Protein AF-K0J0F1-F1 (afdb_monomer_lite)

Secondary structure (DSSP, 8-state):
-HHHHHHHHTT---EETTTTEETTSS-HHHHHHHHHHHHHHHHHHHHHHHHHHHHHHHHTT----SSPPTTEEEETTEEEE-HHHHHHHHHHHHHHHTT--HHHHHHHHHHTTPPPTTS--

Organism: Amphibacillus xylanus (strain ATCC 51415 / DSM 6626 / JCM 7361 / LMG 17667 / NBRC 15112 / Ep01) (NCBI:txid698758)

Sequence (121 aa):
MELVRKLMDLGVHIYFEKENINTNSMESELMLSILSSLAENESVSLSENNKWSIRQRFKRGTYKLSYPPYGYDYMDEQVVINEEQAQVVKRIFNSVLEGIGTERIARQLNEERIPTKRNGN

Structure (mmCIF, N/CA/C/O backbone):
data_AF-K0J0F1-F1
#
_entry.id   AF-K0J0F1-F1
#
loop_
_atom_site.group_PDB
_atom_site.id
_atom_site.type_symbol
_atom_site.label_atom_id
_atom_site.label_alt_i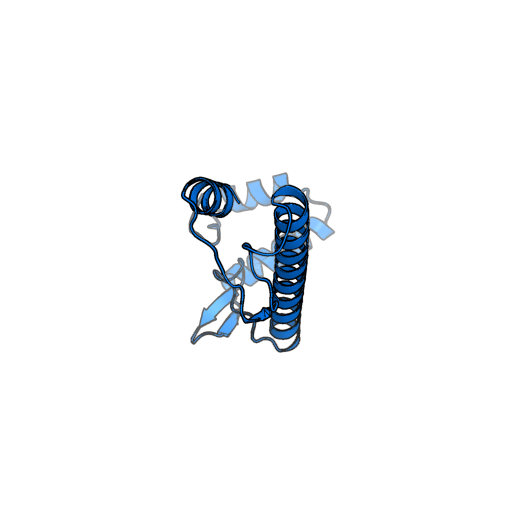d
_atom_site.label_comp_id
_atom_site.label_asym_id
_atom_site.label_entity_id
_atom_site.label_seq_id
_atom_site.pdbx_PDB_ins_code
_atom_site.Cartn_x
_atom_site.Cartn_y
_atom_site.Cartn_z
_atom_site.occupancy
_atom_site.B_iso_or_equiv
_atom_site.auth_seq_id
_atom_site.auth_comp_id
_atom_site.auth_asym_id
_atom_site.auth_atom_id
_atom_site.pdbx_PDB_model_num
ATOM 1 N N . MET A 1 1 ? -16.209 7.680 23.904 1.00 65.38 1 MET A N 1
ATOM 2 C CA . MET A 1 1 ? -16.361 8.048 25.332 1.00 65.38 1 MET A CA 1
ATOM 3 C C . MET A 1 1 ? -17.611 8.863 25.645 1.00 65.38 1 MET A C 1
ATOM 5 O O . MET A 1 1 ? -18.133 8.721 26.741 1.00 65.38 1 MET A O 1
ATOM 9 N N . GLU A 1 2 ? -18.136 9.668 24.716 1.00 74.69 2 GLU A N 1
ATOM 10 C CA . GLU A 1 2 ? -19.354 10.469 24.944 1.00 74.69 2 GLU A CA 1
ATOM 11 C C . GLU A 1 2 ? -20.599 9.624 25.285 1.00 74.69 2 GLU A C 1
ATOM 13 O O . GLU A 1 2 ? -21.392 10.001 26.140 1.00 74.69 2 GLU A O 1
ATOM 18 N N . LEU A 1 3 ? -20.736 8.440 24.676 1.00 80.94 3 LEU A N 1
ATOM 19 C CA . LEU A 1 3 ? -21.854 7.526 24.931 1.00 80.94 3 LEU A CA 1
ATOM 20 C C . LEU A 1 3 ? -21.866 6.978 26.368 1.00 80.94 3 LEU A C 1
ATOM 22 O O . LEU A 1 3 ? -22.924 6.907 26.980 1.00 80.94 3 LEU A O 1
ATOM 26 N N . VAL A 1 4 ? -20.698 6.627 26.919 1.00 79.06 4 VAL A N 1
ATOM 27 C CA . VAL A 1 4 ? -20.586 6.113 28.296 1.00 79.06 4 VAL A CA 1
ATOM 28 C C . VAL A 1 4 ? -20.965 7.201 29.302 1.00 79.06 4 VAL A C 1
ATOM 30 O O . VAL A 1 4 ? -21.735 6.923 30.214 1.00 79.06 4 VAL A O 1
ATOM 33 N N . ARG A 1 5 ? -20.512 8.449 29.087 1.00 75.75 5 ARG A N 1
ATOM 34 C CA . ARG A 1 5 ? -20.915 9.603 29.913 1.00 75.75 5 ARG A CA 1
ATOM 35 C C . ARG A 1 5 ? -22.433 9.802 29.886 1.00 75.75 5 ARG A C 1
ATOM 37 O O . ARG A 1 5 ? -23.059 9.813 30.935 1.00 75.75 5 ARG A O 1
ATOM 44 N N . LYS A 1 6 ? -23.031 9.833 28.690 1.00 83.75 6 LYS A N 1
ATOM 45 C CA . LYS A 1 6 ? -24.488 9.976 28.517 1.00 83.75 6 LYS A CA 1
ATOM 46 C C . LYS A 1 6 ? -25.288 8.889 29.235 1.00 83.75 6 LYS A C 1
ATOM 48 O O . LYS A 1 6 ? -26.334 9.181 29.796 1.00 83.75 6 LYS A O 1
ATOM 53 N N . LEU A 1 7 ? -24.819 7.642 29.207 1.00 84.94 7 LEU A N 1
ATOM 54 C CA . LEU A 1 7 ? -25.492 6.537 29.893 1.00 84.94 7 LEU A CA 1
ATOM 55 C C . LEU A 1 7 ? -25.391 6.673 31.418 1.00 84.94 7 LEU A C 1
ATOM 57 O O . LEU A 1 7 ? -26.394 6.496 32.104 1.00 84.94 7 LEU A O 1
ATOM 61 N N . MET A 1 8 ? -24.229 7.069 31.939 1.00 80.50 8 MET A N 1
ATOM 62 C CA . MET A 1 8 ? -24.066 7.336 33.370 1.00 80.50 8 MET A CA 1
ATOM 63 C C . MET A 1 8 ? -24.913 8.511 33.859 1.00 80.50 8 MET A C 1
ATOM 65 O O . MET A 1 8 ? -25.528 8.402 34.916 1.00 80.50 8 MET A O 1
ATOM 69 N N . ASP A 1 9 ? -24.992 9.598 33.086 1.00 83.38 9 ASP A N 1
ATOM 70 C CA . ASP A 1 9 ? -25.836 10.760 33.403 1.00 83.38 9 ASP A CA 1
ATOM 71 C C . ASP A 1 9 ? -27.329 10.381 33.472 1.00 83.38 9 ASP A C 1
ATOM 73 O O . ASP A 1 9 ? -28.111 11.023 34.170 1.00 83.38 9 ASP A O 1
ATOM 77 N N . LEU A 1 10 ? -27.726 9.306 32.779 1.00 88.44 10 LEU A N 1
ATOM 78 C CA . LEU A 1 10 ? -29.070 8.720 32.814 1.00 88.44 10 LEU A CA 1
ATOM 79 C C . LEU A 1 10 ? -29.251 7.659 33.918 1.00 88.44 10 LEU A C 1
ATOM 81 O O . LEU A 1 10 ? -30.298 7.015 33.972 1.00 88.44 10 LEU A O 1
ATOM 85 N N . GLY A 1 11 ? -28.254 7.443 34.782 1.00 84.62 11 GLY A N 1
ATOM 86 C CA . GLY A 1 11 ? -28.285 6.413 35.828 1.00 84.62 11 GLY A CA 1
ATOM 87 C C . GLY A 1 11 ? -28.155 4.979 35.299 1.00 84.62 11 GLY A C 1
ATOM 88 O O . GLY A 1 11 ? -28.498 4.027 35.998 1.00 84.62 11 GLY A O 1
ATOM 89 N N . VAL A 1 12 ? -27.687 4.804 34.059 1.00 86.44 12 VAL A N 1
ATOM 90 C CA . VAL A 1 12 ? -27.457 3.492 33.447 1.00 86.44 12 VAL A CA 1
ATOM 91 C C . VAL A 1 12 ? -26.005 3.079 33.672 1.00 86.44 12 VAL A C 1
ATOM 93 O O . VAL A 1 12 ? -25.070 3.739 33.217 1.00 86.44 12 VAL A O 1
ATOM 96 N N . HIS A 1 13 ? -25.816 1.947 34.348 1.00 84.38 13 HIS A N 1
ATOM 97 C CA . HIS A 1 13 ? -24.496 1.387 34.623 1.00 84.38 13 HIS A CA 1
ATOM 98 C C . HIS A 1 13 ? -24.122 0.310 33.602 1.00 84.38 13 HIS A C 1
ATOM 100 O O . HIS A 1 13 ? -24.965 -0.460 33.144 1.00 84.38 13 HIS A O 1
ATOM 106 N N . ILE A 1 14 ? -22.839 0.252 33.259 1.00 84.19 14 ILE A N 1
ATOM 107 C CA . ILE A 1 14 ? -22.259 -0.676 32.294 1.00 84.19 14 ILE A CA 1
ATOM 108 C C . ILE A 1 14 ? -21.281 -1.576 33.048 1.00 84.19 14 ILE A C 1
ATOM 110 O O . ILE A 1 14 ? -20.496 -1.113 33.877 1.00 84.19 14 ILE A O 1
ATOM 114 N N . TYR A 1 15 ? -21.323 -2.869 32.748 1.00 85.19 15 TYR A N 1
ATOM 115 C CA . TYR A 1 15 ? -20.352 -3.832 33.242 1.00 85.19 15 TYR A CA 1
ATOM 116 C C . TYR A 1 15 ? -19.522 -4.356 32.072 1.00 85.19 15 TYR A C 1
ATOM 118 O O . TYR A 1 15 ? -20.058 -4.940 31.130 1.00 85.19 15 TYR A O 1
ATOM 126 N N . PHE A 1 16 ? -18.215 -4.114 32.118 1.00 83.12 16 PHE A N 1
ATOM 127 C CA . PHE A 1 16 ? -17.258 -4.598 31.131 1.00 83.12 16 PHE A CA 1
ATOM 128 C C . PHE A 1 16 ? -16.705 -5.941 31.608 1.00 83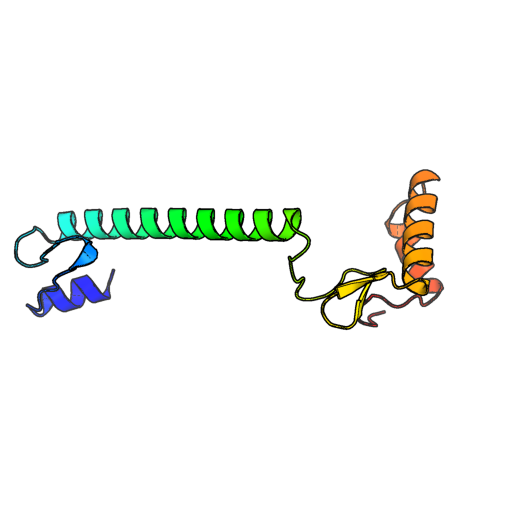.12 16 PHE A C 1
ATOM 130 O O . PHE A 1 16 ? -15.782 -5.975 32.416 1.00 83.12 16 PHE A O 1
ATOM 137 N N . GLU A 1 17 ? -17.267 -7.043 31.109 1.00 83.44 17 GLU A N 1
ATOM 138 C CA . GLU A 1 17 ? -16.934 -8.409 31.549 1.00 83.44 17 GLU A CA 1
ATOM 139 C C . GLU A 1 17 ? -15.449 -8.752 31.361 1.00 83.44 17 GLU A C 1
ATOM 141 O O . GLU A 1 17 ? -14.796 -9.209 32.295 1.00 83.44 17 GLU A O 1
ATOM 146 N N . LYS A 1 18 ? -14.896 -8.465 30.176 1.00 79.62 18 LYS A N 1
ATOM 147 C CA . LYS A 1 18 ? -13.493 -8.756 29.831 1.00 79.62 18 LYS A CA 1
ATOM 148 C C . LYS A 1 18 ? -12.498 -8.093 30.788 1.00 79.62 18 LYS A C 1
ATOM 150 O O . LYS A 1 18 ? -11.488 -8.691 31.137 1.00 79.62 18 LYS A O 1
ATOM 155 N N . GLU A 1 19 ? -12.810 -6.873 31.211 1.00 77.50 19 GLU A N 1
ATOM 156 C CA . GLU A 1 19 ? -11.946 -6.043 32.055 1.00 77.50 19 GLU A CA 1
ATOM 157 C C . GLU A 1 19 ? -12.338 -6.128 33.541 1.00 77.50 19 GLU A C 1
ATOM 159 O O . GLU A 1 19 ? -11.652 -5.580 34.399 1.00 77.50 19 GLU A O 1
ATOM 164 N N . ASN A 1 20 ? -13.444 -6.818 33.853 1.00 82.31 20 ASN A N 1
ATOM 165 C CA . ASN A 1 20 ? -14.067 -6.902 35.174 1.00 82.31 20 ASN A CA 1
ATOM 166 C C . ASN A 1 20 ? -14.322 -5.522 35.825 1.00 82.31 20 ASN A C 1
ATOM 168 O O . ASN A 1 20 ? -14.067 -5.318 37.013 1.00 82.31 20 ASN A O 1
ATOM 172 N N . ILE A 1 21 ? -14.825 -4.558 35.044 1.00 81.81 21 ILE A N 1
ATOM 173 C CA . ILE A 1 21 ? -15.082 -3.177 35.494 1.00 81.81 21 ILE A CA 1
ATOM 174 C C . ILE A 1 21 ? -16.586 -2.914 35.574 1.00 81.81 21 ILE A C 1
ATOM 176 O O . ILE A 1 21 ? -17.312 -3.139 34.609 1.00 81.81 21 ILE A O 1
ATOM 180 N N . ASN A 1 22 ? -17.046 -2.357 36.698 1.00 82.25 22 ASN A N 1
ATOM 181 C CA . ASN A 1 22 ? -18.418 -1.885 36.886 1.00 82.25 22 ASN A CA 1
ATOM 182 C C . ASN A 1 22 ? -18.448 -0.354 37.016 1.00 82.25 22 ASN A C 1
ATOM 184 O O . ASN A 1 22 ? -17.823 0.205 37.916 1.00 82.25 22 ASN A O 1
ATOM 188 N N . THR A 1 23 ? -19.207 0.334 36.158 1.00 78.25 23 THR A N 1
ATOM 189 C CA . THR A 1 23 ? -19.306 1.804 36.199 1.00 78.25 23 THR A CA 1
ATOM 190 C C . THR A 1 23 ? -20.127 2.349 37.373 1.00 78.25 23 THR A C 1
ATOM 192 O O . THR A 1 23 ? -20.209 3.561 37.534 1.00 78.25 23 THR A O 1
ATOM 195 N N . ASN A 1 24 ? -20.752 1.492 38.186 1.00 80.94 24 ASN A N 1
ATOM 196 C CA . ASN A 1 24 ? -21.477 1.886 39.399 1.00 80.94 24 ASN A CA 1
ATOM 197 C C . ASN A 1 24 ? -20.559 2.089 40.620 1.00 80.94 24 ASN A C 1
ATOM 199 O O . ASN A 1 24 ? -20.880 2.852 41.522 1.00 80.94 24 ASN A O 1
ATOM 203 N N . SER A 1 25 ? -19.421 1.391 40.678 1.00 73.81 25 SER A N 1
ATOM 204 C CA . SER A 1 25 ? -18.560 1.343 41.871 1.00 73.81 25 SER A CA 1
ATOM 205 C C . SER A 1 25 ? -17.354 2.287 41.821 1.00 73.81 25 SER A C 1
ATOM 207 O O . SER A 1 25 ? -16.519 2.246 42.720 1.00 73.81 25 SER A O 1
ATOM 209 N N . MET A 1 26 ? -17.216 3.095 40.767 1.00 68.94 26 MET A N 1
ATOM 210 C CA . MET A 1 26 ? -16.039 3.932 40.508 1.00 68.94 26 MET A CA 1
ATOM 211 C C . MET A 1 26 ? -16.440 5.370 40.179 1.00 68.94 26 MET A C 1
ATOM 213 O O . MET A 1 26 ? -17.448 5.598 39.514 1.00 68.94 26 MET A O 1
ATOM 217 N N . GLU A 1 27 ? -15.618 6.338 40.592 1.00 72.38 27 GLU A N 1
ATOM 218 C CA . GLU A 1 27 ? -15.787 7.738 40.193 1.00 72.38 27 GLU A CA 1
ATOM 219 C C . GLU A 1 27 ? -15.675 7.898 38.668 1.00 72.38 27 GLU A C 1
ATOM 221 O O . GLU A 1 27 ? -14.791 7.316 38.028 1.00 72.38 27 GLU A O 1
ATOM 226 N N . SER A 1 28 ? -16.558 8.715 38.084 1.00 69.44 28 SER A N 1
ATOM 227 C CA . SER A 1 28 ? -16.725 8.837 36.630 1.00 69.44 28 SER A CA 1
ATOM 228 C C . SER A 1 28 ? -15.434 9.202 35.889 1.00 69.44 28 SER A C 1
ATOM 230 O O . SER A 1 28 ? -15.134 8.601 34.861 1.00 69.44 28 SER A O 1
ATOM 232 N N . GLU A 1 29 ? -14.644 10.152 36.399 1.00 74.38 29 GLU A N 1
ATOM 233 C CA . GLU A 1 29 ? -13.401 10.595 35.740 1.00 74.38 29 GLU A CA 1
ATOM 234 C C . GLU A 1 29 ? -12.277 9.546 35.830 1.00 74.38 29 GLU A C 1
ATOM 236 O O . GLU A 1 29 ? -11.589 9.291 34.839 1.00 74.38 29 GLU A O 1
ATOM 241 N N . LEU A 1 30 ? -12.140 8.851 36.967 1.00 78.62 30 LEU A N 1
ATOM 242 C CA . LEU A 1 30 ? -11.198 7.732 37.100 1.00 78.62 30 LEU A CA 1
ATOM 243 C C . LEU A 1 30 ? -11.557 6.592 36.135 1.00 78.62 30 LEU A C 1
ATOM 245 O O . LEU A 1 30 ? -10.684 6.030 35.472 1.00 78.62 30 LEU A O 1
ATOM 249 N N . MET A 1 31 ? -12.849 6.282 36.013 1.00 77.50 31 MET A N 1
ATOM 250 C CA . MET A 1 31 ? -13.342 5.248 35.106 1.00 77.50 31 MET A CA 1
ATOM 251 C C . MET A 1 31 ? -13.077 5.598 33.638 1.00 77.50 31 MET A C 1
ATOM 253 O O . MET A 1 31 ? -12.595 4.759 32.877 1.00 77.50 31 MET A O 1
ATOM 257 N N . LEU A 1 32 ? -13.302 6.852 33.245 1.00 78.19 32 LEU A N 1
ATOM 258 C CA . LEU A 1 32 ? -13.012 7.323 31.891 1.00 78.19 32 LEU A CA 1
ATOM 259 C C . LEU A 1 32 ? -11.520 7.283 31.561 1.00 78.19 32 LEU A C 1
ATOM 261 O O . LEU A 1 32 ? -11.165 6.932 30.434 1.00 78.19 32 LEU A O 1
ATOM 265 N N . SER A 1 33 ? -10.656 7.609 32.523 1.00 83.56 33 SER A N 1
ATOM 266 C CA . SER A 1 33 ? -9.202 7.504 32.366 1.00 83.56 33 SER A CA 1
ATOM 267 C C . SER A 1 33 ? -8.764 6.053 32.126 1.00 83.56 33 SER A C 1
ATOM 269 O O . SER A 1 33 ? -8.026 5.771 31.177 1.00 83.56 33 SER A O 1
ATOM 271 N N . ILE A 1 34 ? -9.299 5.109 32.910 1.00 82.75 34 ILE A N 1
ATOM 272 C CA . ILE A 1 34 ? -9.020 3.673 32.756 1.00 82.75 34 ILE A CA 1
ATOM 273 C C . ILE A 1 34 ? -9.521 3.161 31.404 1.00 82.75 34 ILE A C 1
ATOM 275 O O . ILE A 1 34 ? -8.749 2.559 30.662 1.00 82.75 34 ILE A O 1
ATOM 279 N N . LEU A 1 35 ? -10.774 3.448 31.034 1.00 82.44 35 LEU A N 1
ATOM 280 C CA . LEU A 1 35 ? -11.314 3.035 29.735 1.00 82.44 35 LEU A CA 1
ATOM 281 C C . LEU A 1 35 ? -10.522 3.632 28.567 1.00 82.44 35 LEU A C 1
ATOM 283 O O . LEU A 1 35 ? -10.325 2.960 27.557 1.00 82.44 35 LEU A O 1
ATOM 287 N N . SER A 1 36 ? -10.067 4.882 28.690 1.00 86.38 36 SER A N 1
ATOM 288 C CA . SER A 1 36 ? -9.259 5.526 27.647 1.00 86.38 36 SER A CA 1
ATOM 289 C C . SER A 1 36 ? -7.909 4.833 27.508 1.00 86.38 36 SER A C 1
ATOM 291 O O . SER A 1 36 ? -7.507 4.508 26.394 1.00 86.38 36 SER A O 1
ATOM 293 N N . SER A 1 37 ? -7.270 4.513 28.634 1.00 87.94 37 SER A N 1
ATOM 294 C CA . SER A 1 37 ? -5.999 3.786 28.668 1.00 87.94 37 SER A CA 1
ATOM 295 C C . SER A 1 37 ? -6.130 2.371 28.093 1.00 87.94 37 SER A C 1
ATOM 297 O O . SER A 1 37 ? -5.254 1.920 27.359 1.00 87.94 37 SER A O 1
ATOM 299 N N . LEU A 1 38 ? -7.225 1.659 28.386 1.00 87.31 38 LEU A N 1
ATOM 300 C CA . LEU A 1 38 ? -7.488 0.326 27.833 1.00 87.31 38 LEU A CA 1
ATOM 301 C C . LEU A 1 38 ? -7.734 0.382 26.322 1.00 87.31 38 LEU A C 1
ATOM 303 O O . LEU A 1 38 ? -7.131 -0.387 25.576 1.00 87.31 38 LEU A O 1
ATOM 307 N N . ALA A 1 39 ? -8.558 1.326 25.859 1.00 87.19 39 ALA A N 1
ATOM 308 C CA . ALA A 1 39 ? -8.829 1.513 24.435 1.00 87.19 39 ALA A CA 1
ATOM 309 C C . ALA A 1 39 ? -7.564 1.904 23.649 1.00 87.19 39 ALA A C 1
ATOM 311 O O . ALA A 1 39 ? -7.352 1.425 22.534 1.00 87.19 39 ALA A O 1
ATOM 312 N N . GLU A 1 40 ? -6.705 2.747 24.226 1.00 90.31 40 GLU A N 1
ATOM 313 C CA . GLU A 1 40 ? -5.409 3.097 23.642 1.00 90.31 40 GLU A CA 1
ATOM 314 C C . GLU A 1 40 ? -4.497 1.868 23.541 1.00 90.31 40 GLU A C 1
ATOM 316 O O . GLU A 1 40 ? -3.983 1.576 22.459 1.00 90.31 40 GLU A O 1
ATOM 321 N N . ASN A 1 41 ? -4.361 1.096 24.624 1.00 91.56 41 ASN A N 1
ATOM 322 C CA . ASN A 1 41 ? -3.576 -0.140 24.625 1.00 91.56 41 ASN A CA 1
ATOM 323 C C . ASN A 1 41 ? -4.089 -1.163 23.599 1.00 91.56 41 ASN A C 1
ATOM 325 O O . ASN A 1 41 ? -3.290 -1.778 22.885 1.00 91.56 41 ASN A O 1
ATOM 329 N N . GLU A 1 42 ? -5.406 -1.342 23.480 1.00 90.56 42 GLU A N 1
ATOM 330 C CA . GLU A 1 42 ? -6.000 -2.255 22.497 1.00 90.56 42 GLU A CA 1
ATOM 331 C C . GLU A 1 42 ? -5.760 -1.769 21.060 1.00 90.56 42 GLU A C 1
ATOM 333 O O . GLU A 1 42 ? -5.401 -2.564 20.190 1.00 90.56 42 GLU A O 1
ATOM 338 N N . SER A 1 43 ? -5.860 -0.460 20.818 1.00 94.12 43 SER A N 1
ATOM 339 C CA . SER A 1 43 ? -5.549 0.154 19.522 1.00 94.12 43 SER A CA 1
ATOM 340 C C . SER A 1 43 ? -4.086 -0.065 19.116 1.00 94.12 43 SER A C 1
ATOM 342 O O . SER A 1 43 ? -3.802 -0.474 17.983 1.00 94.12 43 SER A O 1
ATOM 344 N N . VAL A 1 44 ? -3.147 0.134 20.049 1.00 95.06 44 VAL A N 1
ATOM 345 C CA . VAL A 1 44 ? -1.717 -0.138 19.832 1.00 95.06 44 VAL A CA 1
ATOM 346 C C . VAL A 1 44 ? -1.500 -1.619 19.532 1.00 95.06 44 VAL A C 1
ATOM 348 O O . VAL A 1 44 ? -0.916 -1.950 18.498 1.00 95.06 44 VAL A O 1
ATOM 351 N N . SER A 1 45 ? -2.050 -2.507 20.361 1.00 94.88 45 SER A N 1
ATOM 352 C CA . SER A 1 45 ? -1.927 -3.961 20.191 1.00 94.88 45 SER A CA 1
ATOM 353 C C . SER A 1 45 ? -2.473 -4.428 18.837 1.00 94.88 45 SER A C 1
ATOM 355 O O . SER A 1 45 ? -1.843 -5.222 18.135 1.00 94.88 45 SER A O 1
ATOM 357 N N . LEU A 1 46 ? -3.629 -3.907 18.411 1.00 95.62 46 LEU A N 1
ATOM 358 C CA . LEU A 1 46 ? -4.225 -4.213 17.111 1.00 95.62 46 LEU A CA 1
ATOM 359 C C . LEU A 1 46 ? -3.344 -3.722 15.955 1.00 95.62 46 LEU A C 1
ATOM 361 O O . LEU A 1 46 ? -3.144 -4.439 14.971 1.00 95.62 46 LEU A O 1
ATOM 365 N N . SER A 1 47 ? -2.792 -2.513 16.071 1.00 96.25 47 SER A N 1
ATOM 366 C CA . SER A 1 47 ? -1.866 -1.946 15.086 1.00 96.25 47 SER A CA 1
ATOM 367 C C . SER A 1 47 ? -0.60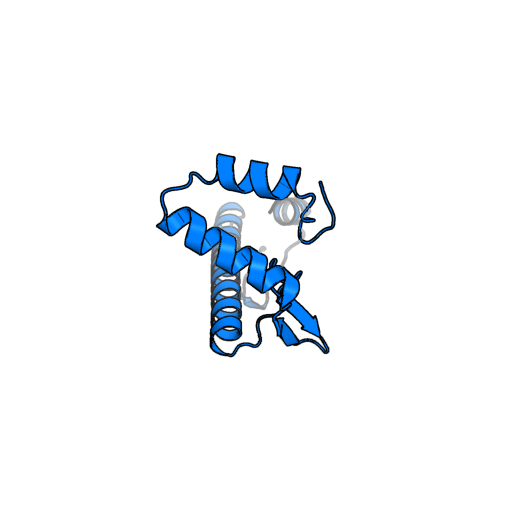9 -2.804 14.937 1.00 96.25 47 SER A C 1
ATOM 369 O O . SER A 1 47 ? -0.180 -3.105 13.817 1.00 96.25 47 SER A O 1
ATOM 371 N N . GLU A 1 48 ? -0.034 -3.255 16.051 1.00 96.88 48 GLU A N 1
ATOM 372 C CA . GLU A 1 48 ? 1.127 -4.143 16.064 1.00 96.88 48 GLU A CA 1
ATOM 373 C C . GLU A 1 48 ? 0.817 -5.506 15.448 1.00 96.88 48 GLU A C 1
ATOM 375 O O . GLU A 1 48 ? 1.552 -5.955 14.563 1.00 96.88 48 GLU A O 1
ATOM 380 N N . ASN A 1 49 ? -0.307 -6.116 15.825 1.00 96.44 49 ASN A N 1
ATOM 381 C CA . ASN A 1 49 ? -0.765 -7.386 15.266 1.00 96.44 49 ASN A CA 1
ATOM 382 C C . ASN A 1 49 ? -1.000 -7.295 13.752 1.00 96.44 49 ASN A C 1
ATOM 384 O O . ASN A 1 49 ? -0.580 -8.182 13.003 1.00 96.44 49 ASN A O 1
ATOM 388 N N . ASN A 1 50 ? -1.588 -6.197 13.271 1.00 95.38 50 ASN A N 1
ATOM 389 C CA . ASN A 1 50 ? -1.768 -5.949 11.841 1.00 95.38 50 ASN A CA 1
ATOM 390 C C . ASN A 1 50 ? -0.425 -5.828 11.111 1.00 95.38 50 ASN A C 1
ATOM 392 O O . ASN A 1 50 ? -0.205 -6.503 10.101 1.00 95.38 50 ASN A O 1
ATOM 396 N N . LYS A 1 51 ? 0.513 -5.028 11.634 1.00 95.31 51 LYS A N 1
ATOM 397 C CA . LYS A 1 51 ? 1.864 -4.895 11.058 1.00 95.31 51 LYS A CA 1
ATOM 398 C C . LYS A 1 51 ? 2.602 -6.232 11.047 1.00 95.31 51 LYS A C 1
ATOM 400 O O . LYS A 1 51 ? 3.251 -6.572 10.056 1.00 95.31 51 LYS A O 1
ATOM 405 N N . TRP A 1 52 ? 2.506 -6.998 12.129 1.00 96.38 52 TRP A N 1
ATOM 406 C CA . TRP A 1 52 ? 3.111 -8.321 12.238 1.00 96.38 52 TRP A CA 1
ATOM 407 C C . TRP A 1 52 ? 2.519 -9.298 11.216 1.00 96.38 52 TRP A C 1
ATOM 409 O O . TRP A 1 52 ? 3.275 -9.944 10.488 1.00 96.38 52 TRP A O 1
ATOM 419 N N . SER A 1 53 ? 1.190 -9.339 11.087 1.00 95.81 53 SER A N 1
ATOM 420 C CA . SER A 1 53 ? 0.473 -10.166 10.108 1.00 95.81 53 SER A CA 1
ATOM 421 C C . SER A 1 53 ? 0.895 -9.839 8.673 1.00 95.81 53 SER A C 1
ATOM 423 O O . SER A 1 53 ? 1.238 -10.740 7.904 1.00 95.81 53 SER A O 1
ATOM 425 N N . ILE A 1 54 ? 0.978 -8.549 8.326 1.00 92.69 54 ILE A N 1
ATOM 426 C CA . ILE A 1 54 ? 1.461 -8.094 7.015 1.00 92.69 54 ILE A CA 1
ATOM 427 C C . ILE A 1 54 ? 2.898 -8.572 6.772 1.00 92.69 54 ILE A C 1
ATOM 429 O O . ILE A 1 54 ? 3.164 -9.215 5.757 1.00 92.69 54 ILE A O 1
ATOM 433 N N . ARG A 1 55 ? 3.821 -8.337 7.717 1.00 94.19 55 ARG A N 1
ATOM 434 C CA . ARG A 1 55 ? 5.221 -8.791 7.602 1.00 94.19 55 ARG A CA 1
ATOM 435 C C . ARG A 1 55 ? 5.326 -10.308 7.424 1.00 94.19 55 ARG A C 1
ATOM 437 O O . ARG A 1 55 ? 6.140 -10.766 6.628 1.00 94.19 55 ARG A O 1
ATOM 444 N N . GLN A 1 56 ? 4.518 -11.087 8.143 1.00 95.88 56 GLN A N 1
ATOM 445 C CA . GLN A 1 56 ? 4.488 -12.546 8.003 1.00 95.88 56 GLN A CA 1
ATOM 446 C C . GLN A 1 56 ? 4.004 -12.980 6.620 1.00 95.88 56 GLN A C 1
ATOM 448 O O . GLN A 1 56 ? 4.622 -13.851 6.012 1.00 95.88 56 GLN A O 1
ATOM 453 N N . ARG A 1 57 ? 2.951 -12.351 6.088 1.00 90.94 57 ARG A N 1
ATOM 454 C CA . ARG A 1 57 ? 2.452 -12.634 4.734 1.00 90.94 57 ARG A CA 1
ATOM 455 C C . ARG A 1 57 ? 3.490 -12.303 3.662 1.00 90.94 57 ARG A C 1
ATOM 457 O O . ARG A 1 57 ? 3.668 -13.097 2.747 1.00 90.94 57 ARG A O 1
ATOM 464 N N . PHE A 1 58 ? 4.229 -11.199 3.806 1.00 87.06 58 PHE A N 1
ATOM 465 C CA . PHE A 1 58 ? 5.345 -10.877 2.909 1.00 87.06 58 PHE A CA 1
ATOM 466 C C . PHE A 1 58 ? 6.454 -11.933 2.969 1.00 87.06 58 PHE A C 1
ATOM 468 O O . PHE A 1 58 ? 6.862 -12.440 1.930 1.00 87.06 58 PHE A O 1
ATOM 475 N N . LYS A 1 59 ? 6.898 -12.326 4.173 1.00 88.69 59 LYS A N 1
ATOM 476 C CA . LYS A 1 59 ? 7.927 -13.371 4.344 1.00 88.69 59 LYS A CA 1
ATOM 477 C C . LYS A 1 59 ? 7.512 -14.724 3.762 1.00 88.69 59 LYS A C 1
ATOM 479 O O . LYS A 1 59 ? 8.361 -15.458 3.277 1.00 88.69 59 LYS A O 1
ATOM 484 N N . ARG A 1 60 ? 6.221 -15.057 3.836 1.00 89.12 60 ARG A N 1
ATOM 485 C CA . ARG A 1 60 ? 5.652 -16.307 3.307 1.00 89.12 60 ARG A CA 1
ATOM 486 C C . ARG A 1 60 ? 5.262 -16.221 1.827 1.00 89.12 60 ARG A C 1
ATOM 488 O O . ARG A 1 60 ? 4.791 -17.215 1.292 1.00 89.12 60 ARG A O 1
ATOM 495 N N . GLY A 1 61 ? 5.394 -15.057 1.186 1.00 81.31 61 GLY A N 1
ATOM 496 C CA . GLY A 1 61 ? 4.958 -14.844 -0.199 1.00 81.31 61 GLY A CA 1
ATOM 497 C C . GLY A 1 61 ? 3.438 -14.891 -0.408 1.00 81.31 61 GLY A C 1
ATOM 498 O O . GLY A 1 61 ? 2.982 -14.956 -1.540 1.00 81.31 61 GLY A O 1
ATOM 499 N N . THR A 1 62 ? 2.635 -14.848 0.660 1.00 84.06 62 THR A N 1
ATOM 500 C CA . THR A 1 62 ? 1.161 -14.929 0.605 1.00 84.06 62 THR A CA 1
ATOM 501 C C . THR A 1 62 ? 0.481 -13.563 0.693 1.00 84.06 62 THR A C 1
ATOM 503 O O . THR A 1 62 ? -0.741 -13.470 0.839 1.00 84.06 62 THR A O 1
ATOM 506 N N . TYR A 1 63 ? 1.257 -12.478 0.664 1.00 84.00 63 TYR A N 1
ATOM 507 C CA . TYR A 1 63 ? 0.703 -11.133 0.696 1.00 84.00 63 TYR A CA 1
ATOM 508 C C . TYR A 1 63 ? 0.010 -10.808 -0.629 1.00 84.00 63 TYR A C 1
ATOM 510 O O . TYR A 1 63 ? 0.659 -10.633 -1.656 1.00 84.00 63 TYR A O 1
ATOM 518 N N . LYS A 1 64 ? -1.319 -10.689 -0.583 1.00 81.62 64 LYS A N 1
ATOM 519 C CA . LYS A 1 64 ? -2.128 -10.245 -1.716 1.00 81.62 64 LYS A CA 1
ATOM 520 C C . LYS A 1 64 ? -2.111 -8.715 -1.781 1.00 81.62 64 LYS A C 1
ATOM 522 O O . LYS A 1 64 ? -2.694 -8.038 -0.935 1.00 81.62 64 LYS A O 1
ATOM 527 N N . LEU A 1 65 ? -1.434 -8.169 -2.785 1.00 84.19 65 LEU A N 1
ATOM 528 C CA . LEU A 1 65 ? -1.566 -6.770 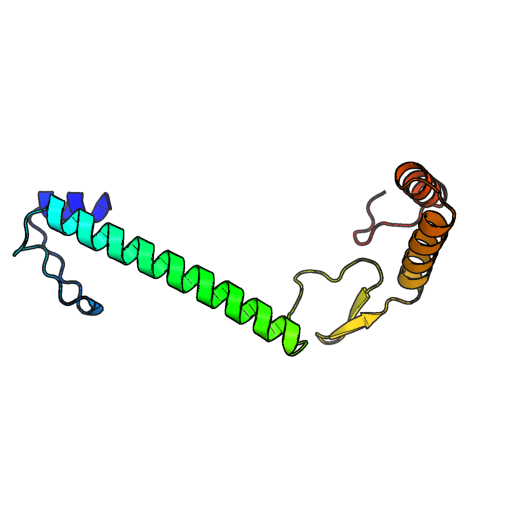-3.190 1.00 84.19 65 LEU A CA 1
ATOM 529 C C . LEU A 1 65 ? -2.987 -6.525 -3.718 1.00 84.19 65 LEU A C 1
ATOM 531 O O . LEU A 1 65 ? -3.506 -7.338 -4.475 1.00 84.19 65 LEU A O 1
ATOM 535 N N . SER A 1 66 ? -3.594 -5.386 -3.387 1.00 83.81 66 SER A N 1
ATOM 536 C CA . SER A 1 66 ? -4.873 -4.978 -3.999 1.00 83.81 66 SER A CA 1
ATOM 537 C C . SER A 1 66 ? -4.748 -4.816 -5.523 1.00 83.81 66 SER A C 1
ATOM 539 O O . SER A 1 66 ? -5.695 -5.038 -6.270 1.00 83.81 66 SER A O 1
ATOM 541 N N . TYR A 1 67 ? -3.545 -4.475 -5.991 1.00 85.94 67 TYR A N 1
ATOM 542 C CA . TYR A 1 67 ? -3.236 -4.297 -7.400 1.00 85.94 67 TYR A CA 1
ATOM 543 C C . TYR A 1 67 ? -1.752 -4.591 -7.662 1.00 85.94 67 TYR A C 1
ATOM 545 O O . TYR A 1 67 ? -0.917 -4.150 -6.862 1.00 85.94 67 TYR A O 1
ATOM 553 N N . PRO A 1 68 ? -1.397 -5.319 -8.735 1.00 88.94 68 PRO A N 1
ATOM 554 C CA . PRO A 1 68 ? -0.013 -5.655 -9.009 1.00 88.94 68 PRO A CA 1
ATOM 555 C C . PRO A 1 68 ? 0.723 -4.422 -9.567 1.00 88.94 68 PRO A C 1
ATOM 557 O O . PRO A 1 68 ? 0.142 -3.641 -10.330 1.00 88.94 68 PRO A O 1
ATOM 560 N N . PRO A 1 69 ? 1.991 -4.201 -9.178 1.00 91.25 69 PRO A N 1
ATOM 561 C CA . PRO A 1 69 ? 2.789 -3.099 -9.704 1.00 91.25 69 PRO A CA 1
ATOM 562 C C . PRO A 1 69 ? 3.019 -3.242 -11.215 1.00 91.25 69 PRO A C 1
ATOM 564 O O . PRO A 1 69 ? 2.887 -4.323 -11.786 1.00 91.25 69 PRO A O 1
ATOM 567 N N . TYR A 1 70 ? 3.397 -2.142 -11.869 1.00 94.25 70 TYR A N 1
ATOM 568 C CA . TYR A 1 70 ? 3.801 -2.176 -13.276 1.00 94.25 70 TYR A CA 1
ATOM 569 C C . TYR A 1 70 ? 4.962 -3.161 -13.481 1.00 94.25 70 TYR A C 1
ATOM 571 O O . TYR A 1 70 ? 5.899 -3.179 -12.681 1.00 94.25 70 TYR A O 1
ATOM 579 N N . GLY A 1 71 ? 4.883 -3.994 -14.520 1.00 94.75 71 GLY A N 1
ATOM 580 C CA . GLY A 1 71 ? 5.798 -5.128 -14.713 1.00 94.75 71 GLY A CA 1
ATOM 581 C C . GLY A 1 71 ? 5.271 -6.464 -14.183 1.00 94.75 71 GLY A C 1
ATOM 582 O O . GLY A 1 71 ? 5.893 -7.492 -14.432 1.00 94.75 71 GLY A O 1
ATOM 583 N N . TYR A 1 72 ? 4.128 -6.472 -13.489 1.00 93.12 72 TYR A N 1
ATOM 584 C CA . TYR A 1 72 ? 3.514 -7.680 -12.938 1.00 93.12 72 TYR A CA 1
ATOM 585 C C . TYR A 1 72 ? 2.005 -7.712 -13.166 1.00 93.12 72 TYR A C 1
ATOM 587 O O . TYR A 1 72 ? 1.360 -6.667 -13.171 1.00 93.12 72 TYR A O 1
ATOM 595 N N . ASP A 1 73 ? 1.434 -8.905 -13.280 1.00 91.62 73 ASP A N 1
ATOM 596 C CA . ASP A 1 73 ? -0.005 -9.160 -13.360 1.00 91.62 73 ASP A CA 1
ATOM 597 C C . ASP A 1 73 ? -0.457 -10.148 -12.286 1.00 91.62 73 ASP A C 1
ATOM 599 O O . ASP A 1 73 ? 0.359 -10.827 -11.665 1.00 91.62 73 ASP A O 1
ATOM 603 N N . TYR A 1 74 ? -1.771 -10.223 -12.070 1.00 88.38 74 TYR A N 1
ATOM 604 C CA . TYR A 1 74 ? -2.375 -11.326 -11.333 1.00 88.38 74 TYR A CA 1
ATOM 605 C C . TYR A 1 74 ? -2.876 -12.386 -12.304 1.00 88.38 74 TYR A C 1
ATOM 607 O O . TYR A 1 74 ? -3.738 -12.099 -13.130 1.00 88.38 74 TYR A O 1
ATOM 615 N N . MET A 1 75 ? -2.389 -13.613 -12.148 1.00 85.69 75 MET A N 1
ATOM 616 C CA . MET A 1 75 ? -2.976 -14.810 -12.748 1.00 85.69 75 MET A CA 1
ATOM 617 C C . MET A 1 75 ? -3.236 -15.824 -11.638 1.00 85.69 75 MET A C 1
ATOM 619 O O . MET A 1 75 ? -2.333 -16.119 -10.862 1.00 85.69 75 MET A O 1
ATOM 623 N N . ASP A 1 76 ? -4.477 -16.302 -11.521 1.00 83.19 76 ASP A N 1
ATOM 624 C CA . ASP A 1 76 ? -4.887 -17.326 -10.546 1.00 83.19 76 ASP A CA 1
ATOM 625 C C . ASP A 1 76 ? -4.416 -17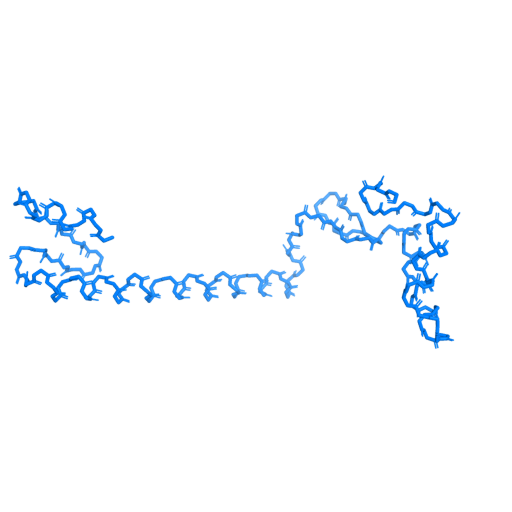.051 -9.104 1.00 83.19 76 ASP A C 1
ATOM 627 O O . ASP A 1 76 ? -3.848 -17.901 -8.423 1.00 83.19 76 ASP A O 1
ATOM 631 N N . GLU A 1 77 ? -4.642 -15.816 -8.639 1.00 77.50 77 GLU A N 1
ATOM 632 C CA . GLU A 1 77 ? -4.221 -15.297 -7.325 1.00 77.50 77 GLU A CA 1
ATOM 633 C C . GLU A 1 77 ? -2.703 -15.174 -7.097 1.00 77.50 77 GLU A C 1
ATOM 635 O O . GLU A 1 77 ? -2.276 -14.795 -6.002 1.00 77.50 77 GLU A O 1
ATOM 640 N N . GLN A 1 78 ? -1.887 -15.435 -8.117 1.00 82.00 78 GLN A N 1
ATOM 641 C CA . GLN A 1 78 ? -0.434 -15.304 -8.073 1.00 82.00 78 GLN A CA 1
ATOM 642 C C . GLN A 1 78 ? 0.039 -14.072 -8.839 1.00 82.00 78 GLN A C 1
ATOM 644 O O . GLN A 1 78 ? -0.510 -13.706 -9.878 1.00 82.00 78 GLN A O 1
ATOM 649 N N . VAL A 1 79 ? 1.082 -13.431 -8.313 1.00 87.44 79 VAL A N 1
ATOM 650 C CA . VAL A 1 79 ? 1.757 -12.318 -8.983 1.00 87.44 79 VAL A CA 1
ATOM 651 C C . VAL A 1 79 ? 2.749 -12.901 -9.985 1.00 87.44 79 VAL A C 1
ATOM 653 O O . VAL A 1 79 ? 3.723 -13.541 -9.591 1.00 87.44 79 VAL A O 1
ATOM 656 N N . VAL A 1 80 ? 2.504 -12.674 -11.270 1.00 91.00 80 VAL A N 1
ATOM 657 C CA . VAL A 1 80 ? 3.331 -13.161 -12.381 1.00 91.00 80 VAL A CA 1
ATOM 658 C C . VAL A 1 80 ? 3.979 -11.991 -13.112 1.00 91.00 80 VAL A C 1
ATOM 660 O O . VAL A 1 80 ? 3.467 -10.873 -13.078 1.00 91.00 80 VAL A O 1
ATOM 663 N N . ILE A 1 81 ? 5.122 -12.221 -13.755 1.00 94.06 81 ILE A N 1
ATOM 664 C CA . ILE A 1 81 ? 5.817 -11.180 -14.520 1.00 94.06 81 ILE A CA 1
ATOM 665 C C . ILE A 1 81 ? 5.034 -10.897 -15.805 1.00 94.06 81 ILE A C 1
ATOM 667 O O . ILE A 1 81 ? 4.725 -11.811 -16.567 1.00 94.06 81 ILE A O 1
ATOM 671 N N . ASN A 1 82 ? 4.750 -9.621 -16.058 1.00 95.44 82 ASN A N 1
ATOM 672 C CA . ASN A 1 82 ? 4.313 -9.158 -17.368 1.00 95.44 82 ASN A CA 1
ATOM 673 C C . ASN A 1 82 ? 5.566 -8.818 -18.178 1.00 95.44 82 ASN A C 1
ATOM 675 O O . ASN A 1 82 ? 6.195 -7.789 -17.934 1.00 95.44 82 ASN A O 1
ATOM 679 N N . GLU A 1 83 ? 5.945 -9.687 -19.115 1.00 96.00 83 GLU A N 1
ATOM 680 C CA . GLU A 1 83 ? 7.207 -9.552 -19.854 1.00 96.00 83 GLU A CA 1
ATOM 681 C C . GLU A 1 83 ? 7.311 -8.236 -20.636 1.00 96.00 83 GLU A C 1
ATOM 683 O O . GLU A 1 83 ? 8.372 -7.614 -20.638 1.00 96.00 83 GLU A O 1
ATOM 688 N N . GLU A 1 84 ? 6.217 -7.763 -21.237 1.00 94.62 84 GLU A N 1
ATOM 689 C CA . GLU A 1 84 ? 6.183 -6.500 -21.986 1.00 94.62 84 GLU A CA 1
ATOM 690 C C . GLU A 1 84 ? 6.494 -5.307 -21.070 1.00 94.62 84 GLU A C 1
ATOM 692 O O . GLU A 1 84 ? 7.420 -4.528 -21.316 1.00 94.62 84 GLU A O 1
ATOM 697 N N . GLN A 1 85 ? 5.781 -5.203 -19.949 1.00 96.00 85 GLN A N 1
ATOM 698 C CA . GLN A 1 85 ? 6.003 -4.142 -18.970 1.00 96.00 85 GLN A CA 1
ATOM 699 C C . GLN A 1 85 ? 7.354 -4.296 -18.256 1.00 96.00 85 GLN A C 1
ATOM 701 O O . GLN A 1 85 ? 7.990 -3.298 -17.909 1.00 96.00 85 GLN A O 1
ATOM 706 N N . ALA A 1 86 ? 7.839 -5.524 -18.064 1.00 96.88 86 ALA A N 1
ATOM 707 C CA . ALA A 1 86 ? 9.136 -5.792 -17.454 1.00 96.88 86 ALA A CA 1
ATOM 708 C C . ALA A 1 86 ? 10.301 -5.264 -18.306 1.00 96.88 86 ALA A C 1
ATOM 710 O O . ALA A 1 86 ? 11.290 -4.791 -17.740 1.00 96.88 86 ALA A O 1
ATOM 711 N N . GLN A 1 87 ? 10.195 -5.276 -19.642 1.00 97.12 87 GLN A N 1
ATOM 712 C CA . GLN A 1 87 ? 11.199 -4.638 -20.506 1.00 97.12 87 GLN A CA 1
ATOM 713 C C . GLN A 1 87 ? 11.270 -3.129 -20.272 1.00 97.12 87 GLN A C 1
ATOM 715 O O . GLN A 1 87 ? 12.360 -2.566 -20.170 1.00 97.12 87 GLN A O 1
ATOM 720 N N . VAL A 1 88 ? 10.117 -2.478 -20.105 1.00 97.12 88 VAL A N 1
ATOM 721 C CA . VAL A 1 88 ? 10.050 -1.048 -19.785 1.00 97.12 88 VAL A CA 1
ATOM 722 C C . VAL A 1 88 ? 10.681 -0.767 -18.419 1.00 97.12 88 VAL A C 1
ATOM 724 O O . VAL A 1 88 ? 11.471 0.166 -18.297 1.00 97.12 88 VAL A O 1
ATOM 727 N N . VAL A 1 89 ? 10.415 -1.600 -17.405 1.00 97.19 89 VAL A N 1
ATOM 728 C CA . VAL A 1 89 ? 11.064 -1.478 -16.087 1.00 97.19 89 VAL A CA 1
ATOM 729 C C . VAL A 1 89 ? 12.585 -1.593 -16.218 1.00 97.19 89 VAL A C 1
ATOM 731 O O . VAL A 1 89 ? 13.301 -0.706 -15.758 1.00 97.19 89 VAL A O 1
ATOM 734 N N . LYS A 1 90 ? 13.095 -2.632 -16.894 1.00 97.31 90 LYS A N 1
ATOM 735 C CA . LYS A 1 90 ? 14.541 -2.814 -17.126 1.00 97.31 90 LYS A CA 1
ATOM 736 C C . LYS A 1 90 ? 15.157 -1.609 -17.840 1.00 97.31 90 LYS A C 1
ATOM 738 O O . LYS A 1 90 ? 16.218 -1.140 -17.436 1.00 97.31 90 LYS A O 1
ATOM 743 N N . ARG A 1 91 ? 14.468 -1.070 -18.850 1.00 97.19 91 ARG A N 1
ATOM 744 C CA . ARG A 1 91 ? 14.892 0.136 -19.570 1.00 97.19 91 ARG A CA 1
ATOM 745 C C . ARG A 1 91 ? 15.011 1.340 -18.643 1.00 97.19 91 ARG A C 1
ATOM 747 O O . ARG A 1 91 ? 16.033 2.010 -18.683 1.00 97.19 91 ARG A O 1
ATOM 754 N N . ILE A 1 92 ? 14.013 1.586 -17.791 1.00 97.56 92 ILE A N 1
ATOM 755 C CA . ILE A 1 92 ? 14.039 2.689 -16.815 1.00 97.56 92 ILE A CA 1
ATOM 756 C C . ILE A 1 92 ? 15.268 2.573 -15.908 1.00 97.56 92 ILE A C 1
ATOM 758 O O . ILE A 1 92 ? 15.990 3.553 -15.739 1.00 97.56 92 ILE A O 1
ATOM 762 N N . PHE A 1 93 ? 15.539 1.384 -15.360 1.00 97.62 93 PHE A N 1
ATOM 763 C CA . PHE A 1 93 ? 16.716 1.166 -14.514 1.00 97.62 93 PHE A CA 1
ATOM 764 C C . PHE A 1 93 ? 18.025 1.423 -15.269 1.00 97.62 93 PHE A C 1
ATOM 766 O O . PHE A 1 93 ? 18.887 2.127 -14.748 1.00 97.62 93 PHE A O 1
ATOM 773 N N . ASN A 1 94 ? 18.157 0.925 -16.501 1.00 98.12 94 ASN A N 1
ATOM 774 C CA . ASN A 1 94 ? 19.341 1.173 -17.326 1.00 98.12 94 ASN A CA 1
ATOM 775 C C . ASN A 1 94 ? 19.530 2.668 -17.618 1.00 98.12 94 ASN A C 1
ATOM 777 O O . ASN A 1 94 ? 20.620 3.192 -17.420 1.00 98.12 94 ASN A O 1
ATOM 781 N N . SER A 1 95 ? 18.464 3.385 -17.982 1.00 97.56 95 SER A N 1
ATOM 782 C CA . SER A 1 95 ? 18.514 4.832 -18.216 1.00 97.56 95 SER A CA 1
ATOM 783 C C . SER A 1 95 ? 18.951 5.614 -16.974 1.00 97.56 95 SER A C 1
ATOM 785 O O . SER A 1 95 ? 19.727 6.560 -17.085 1.00 97.56 95 SER A O 1
ATOM 787 N N . VAL A 1 96 ? 18.506 5.212 -15.779 1.00 97.75 96 VAL A N 1
ATOM 788 C CA . VAL A 1 96 ? 18.971 5.826 -14.523 1.00 97.75 96 VAL A CA 1
ATOM 789 C C . VAL A 1 96 ? 20.460 5.551 -14.293 1.00 97.75 96 VAL A C 1
ATOM 791 O O . VAL A 1 96 ? 21.190 6.466 -13.919 1.00 97.75 96 VAL A O 1
ATOM 794 N N . LEU A 1 97 ? 20.928 4.323 -14.543 1.00 97.81 97 LEU A N 1
ATOM 795 C CA . LEU A 1 97 ? 22.349 3.964 -14.429 1.00 97.81 97 LEU A CA 1
ATOM 796 C C . LEU A 1 97 ? 23.233 4.717 -15.436 1.00 97.81 97 LEU A C 1
ATOM 798 O O . LEU A 1 97 ? 24.391 5.001 -15.143 1.00 97.81 97 LEU A O 1
ATOM 802 N N . GLU A 1 98 ? 22.677 5.097 -16.584 1.00 97.50 98 GLU A N 1
ATOM 803 C CA . GLU A 1 98 ? 23.311 5.960 -17.589 1.00 97.50 98 GLU A CA 1
ATOM 804 C C . GLU A 1 98 ? 23.271 7.459 -17.222 1.00 97.50 98 GLU A C 1
ATOM 806 O O . GLU A 1 98 ? 23.790 8.297 -17.959 1.00 97.50 98 GLU A O 1
ATOM 811 N N . GLY A 1 99 ? 22.672 7.823 -16.083 1.00 97.38 99 GLY A N 1
ATOM 812 C CA . GLY A 1 99 ? 22.595 9.202 -15.593 1.00 97.38 99 GLY A CA 1
ATOM 813 C C . GLY A 1 99 ? 21.424 10.013 -16.155 1.00 97.38 99 GLY A C 1
ATOM 814 O O . GLY A 1 99 ? 21.394 11.238 -16.013 1.00 97.38 99 GLY A O 1
ATOM 815 N N . ILE A 1 100 ? 20.443 9.368 -16.791 1.00 97.75 100 ILE A N 1
ATOM 816 C CA . ILE A 1 100 ? 19.245 10.043 -17.292 1.00 97.75 100 ILE A CA 1
ATOM 817 C C . ILE A 1 100 ? 18.311 10.348 -16.113 1.00 97.75 100 ILE A C 1
ATOM 819 O O . ILE A 1 100 ? 17.891 9.460 -15.373 1.00 97.75 100 ILE A O 1
ATOM 823 N N . GLY A 1 101 ? 17.959 11.626 -15.949 1.00 97.25 101 GLY A N 1
ATOM 824 C CA . GLY A 1 101 ? 17.022 12.068 -14.914 1.00 97.25 101 GLY A CA 1
ATOM 825 C C . GLY A 1 101 ? 15.610 11.503 -15.109 1.00 97.25 101 GLY A C 1
ATOM 826 O O . GLY A 1 101 ? 15.130 11.365 -16.236 1.00 97.25 101 GLY A O 1
ATOM 827 N N . THR A 1 102 ? 14.917 11.231 -14.003 1.00 95.88 102 THR A N 1
ATOM 828 C CA . THR A 1 102 ? 13.584 10.600 -13.983 1.00 95.88 102 THR A CA 1
ATOM 829 C C . THR A 1 102 ? 12.530 11.364 -14.787 1.00 95.88 102 THR A C 1
ATOM 831 O O . THR A 1 102 ? 11.724 10.741 -15.472 1.00 95.88 102 THR A O 1
ATOM 834 N N . GLU A 1 103 ? 12.566 12.699 -14.778 1.00 97.25 103 GLU A N 1
ATOM 835 C CA . GLU A 1 103 ? 11.676 13.546 -15.587 1.00 97.25 103 GLU A CA 1
ATOM 836 C C . GLU A 1 103 ? 11.868 13.308 -17.092 1.00 97.25 103 GLU A C 1
ATOM 838 O O . GLU A 1 103 ? 10.904 13.187 -17.849 1.00 97.25 103 GLU A O 1
ATOM 843 N N . ARG A 1 104 ? 13.124 13.183 -17.537 1.00 97.69 104 ARG A N 1
ATOM 844 C CA . ARG A 1 104 ? 13.442 12.919 -18.943 1.00 97.69 104 ARG A CA 1
ATOM 845 C C . ARG A 1 104 ? 12.988 11.523 -19.358 1.00 97.69 104 ARG A C 1
ATOM 847 O O . ARG A 1 104 ? 12.429 11.392 -20.442 1.00 97.69 104 ARG A O 1
ATOM 854 N N . ILE A 1 105 ? 13.171 10.528 -18.492 1.00 97.88 105 ILE A N 1
ATOM 855 C CA . ILE A 1 105 ? 12.689 9.158 -18.719 1.00 97.88 105 ILE A CA 1
ATOM 856 C C . ILE A 1 105 ? 11.160 9.144 -18.844 1.00 97.88 105 ILE A C 1
ATOM 858 O O . ILE A 1 105 ? 10.631 8.559 -19.785 1.00 97.88 105 ILE A O 1
ATOM 862 N N . ALA A 1 106 ? 10.445 9.820 -17.938 1.00 95.94 106 ALA A N 1
ATOM 863 C CA . ALA A 1 106 ? 8.985 9.913 -17.981 1.00 95.94 106 ALA A CA 1
ATOM 864 C C . ALA A 1 106 ? 8.490 10.574 -19.275 1.00 95.94 106 ALA A C 1
ATOM 866 O O . ALA A 1 106 ? 7.594 10.053 -19.934 1.00 95.94 106 ALA A O 1
ATOM 867 N N . ARG A 1 107 ? 9.123 11.677 -19.692 1.00 96.94 107 ARG A N 1
ATOM 868 C CA . ARG A 1 107 ? 8.798 12.334 -20.962 1.00 96.94 107 ARG A CA 1
ATOM 869 C C . ARG A 1 107 ? 8.998 11.405 -22.162 1.00 96.94 107 ARG A C 1
ATOM 871 O O . ARG A 1 107 ? 8.108 11.332 -22.998 1.00 96.94 107 ARG A O 1
ATOM 878 N N . GLN A 1 108 ? 10.112 10.672 -22.222 1.00 96.69 108 GLN A N 1
ATOM 879 C CA . GLN A 1 108 ? 10.376 9.709 -23.300 1.00 96.69 108 GLN A CA 1
ATOM 880 C C . GLN A 1 108 ? 9.322 8.594 -23.342 1.00 96.69 108 GLN A C 1
ATOM 882 O O . GLN A 1 108 ? 8.791 8.290 -24.404 1.00 96.69 108 GLN A O 1
ATOM 887 N N . LEU A 1 1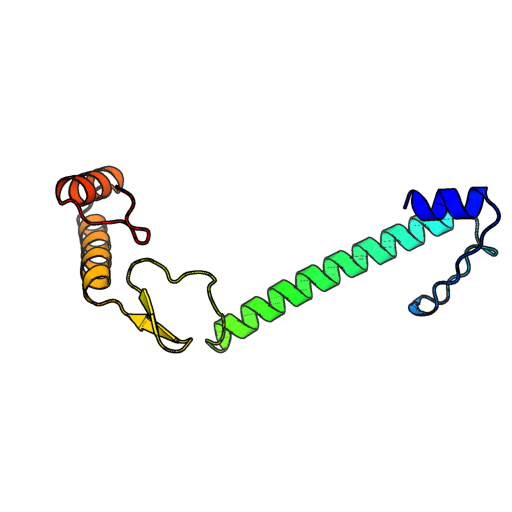09 ? 8.962 8.026 -22.185 1.00 96.12 109 LEU A N 1
ATOM 888 C CA . LEU A 1 109 ? 7.896 7.019 -22.079 1.00 96.12 109 LEU A CA 1
ATOM 889 C C . LEU A 1 109 ? 6.551 7.549 -22.607 1.00 96.12 109 LEU A C 1
ATOM 891 O O . LEU A 1 109 ? 5.859 6.842 -23.339 1.00 96.12 109 LEU A O 1
ATOM 895 N N . ASN A 1 110 ? 6.209 8.796 -22.278 1.00 95.31 110 ASN A N 1
ATOM 896 C CA . ASN A 1 110 ? 4.967 9.432 -22.719 1.00 95.31 110 ASN A CA 1
ATOM 897 C C . ASN A 1 110 ? 4.979 9.763 -24.220 1.00 95.31 110 ASN A C 1
ATOM 899 O O . ASN A 1 110 ? 3.978 9.549 -24.904 1.00 95.31 110 ASN A O 1
ATOM 903 N N . GLU A 1 111 ? 6.105 10.252 -24.751 1.00 95.94 111 GLU A N 1
ATOM 904 C CA . GLU A 1 111 ? 6.299 10.498 -26.190 1.00 95.94 111 GLU A CA 1
ATOM 905 C C . GLU A 1 111 ? 6.142 9.201 -27.003 1.00 95.94 111 GLU A C 1
ATOM 907 O O . GLU A 1 111 ? 5.531 9.201 -28.073 1.00 95.94 111 GLU A O 1
ATOM 912 N N . GLU A 1 112 ? 6.610 8.080 -26.453 1.00 95.00 112 GLU A N 1
ATOM 913 C CA . GLU A 1 112 ? 6.460 6.732 -27.011 1.00 95.00 112 GLU A CA 1
ATOM 914 C C . GLU A 1 112 ? 5.069 6.114 -26.779 1.00 95.00 112 GLU A C 1
ATOM 916 O O . GLU A 1 112 ? 4.800 5.015 -27.263 1.00 95.00 112 GLU A O 1
ATOM 921 N N . ARG A 1 113 ? 4.170 6.812 -26.069 1.00 94.56 113 ARG A N 1
ATOM 922 C CA . ARG A 1 113 ? 2.819 6.350 -25.705 1.00 94.56 113 ARG A CA 1
ATOM 923 C C . ARG A 1 113 ? 2.812 5.024 -24.943 1.00 94.56 113 ARG A C 1
ATOM 925 O O . ARG A 1 113 ? 1.890 4.224 -25.100 1.00 94.56 113 ARG A O 1
ATOM 932 N N . ILE A 1 114 ? 3.826 4.791 -24.113 1.00 94.12 114 ILE A N 1
ATOM 933 C CA . ILE A 1 114 ? 3.855 3.618 -23.241 1.00 94.12 114 ILE A CA 1
ATOM 934 C C . ILE A 1 114 ? 2.810 3.823 -22.137 1.00 94.12 114 ILE A C 1
ATOM 936 O O . ILE A 1 114 ? 2.931 4.770 -21.357 1.00 94.12 114 ILE A O 1
ATOM 940 N N . PRO A 1 115 ? 1.776 2.967 -22.055 1.00 92.12 115 PRO A N 1
ATOM 941 C CA . PRO A 1 115 ? 0.692 3.166 -21.111 1.00 92.12 115 PRO A CA 1
ATOM 942 C C . PRO A 1 115 ? 1.175 2.934 -19.682 1.00 92.12 115 PRO A C 1
ATOM 944 O O . PRO A 1 115 ? 1.940 2.013 -19.388 1.00 92.12 115 PRO A O 1
ATOM 947 N N . THR A 1 116 ? 0.653 3.727 -18.751 1.00 92.38 116 THR A N 1
ATOM 948 C CA . THR A 1 116 ? 0.775 3.390 -17.330 1.00 92.38 116 THR A CA 1
ATOM 949 C C . THR A 1 116 ? 0.005 2.104 -17.021 1.00 92.38 116 THR A C 1
ATOM 951 O O . THR A 1 116 ? -0.857 1.667 -17.781 1.00 92.38 116 THR A O 1
ATOM 954 N N . LYS A 1 117 ? 0.243 1.502 -15.850 1.00 90.06 117 LYS A N 1
ATOM 955 C CA . LYS A 1 117 ? -0.407 0.241 -15.445 1.00 90.06 117 LYS A CA 1
ATOM 956 C C . LYS A 1 117 ? -1.944 0.279 -15.544 1.00 90.06 117 LYS A C 1
ATOM 958 O O . LYS A 1 117 ? -2.571 -0.739 -15.816 1.00 90.06 117 LYS A O 1
ATOM 963 N N . ARG A 1 118 ? -2.534 1.465 -15.347 1.00 87.38 118 ARG A N 1
ATOM 964 C CA . ARG A 1 118 ? -3.980 1.735 -15.409 1.00 87.38 118 ARG A CA 1
ATOM 965 C C . ARG A 1 118 ? -4.441 2.343 -16.739 1.00 87.38 118 ARG A C 1
ATOM 967 O O . ARG A 1 118 ? -5.533 2.898 -16.785 1.00 87.38 118 ARG A O 1
ATOM 974 N N . ASN A 1 119 ? -3.627 2.268 -17.789 1.00 81.38 119 ASN A N 1
ATOM 975 C CA . ASN A 1 119 ? -3.904 2.864 -19.099 1.00 81.38 119 ASN A CA 1
ATOM 976 C C . ASN A 1 119 ? -4.160 4.384 -19.051 1.00 81.38 119 ASN A C 1
ATOM 978 O O . ASN A 1 119 ? -4.882 4.918 -19.887 1.00 81.38 119 ASN A O 1
ATOM 982 N N . GLY A 1 120 ? -3.598 5.083 -18.061 1.00 72.81 120 GLY A N 1
ATOM 983 C CA . GLY A 1 120 ? -3.520 6.545 -18.075 1.00 72.81 120 GLY A CA 1
ATOM 984 C C . GLY A 1 120 ? -2.389 7.021 -18.989 1.00 72.81 120 GLY A C 1
ATOM 985 O O . GLY A 1 120 ? -1.370 6.324 -19.077 1.00 72.81 120 GLY A O 1
ATOM 986 N N . ASN A 1 121 ? -2.593 8.182 -19.622 1.00 49.19 121 ASN A N 1
ATOM 987 C CA . ASN A 1 121 ? -1.601 8.916 -20.419 1.00 49.19 121 ASN A CA 1
ATOM 988 C C . ASN A 1 121 ? -0.800 9.892 -19.558 1.00 49.19 121 ASN A C 1
ATOM 990 O O . ASN A 1 121 ? -1.422 10.509 -18.662 1.00 49.19 121 ASN A O 1
#

pLDDT: mean 88.34, std 8.61, range [49.19, 98.12]

Foldseek 3Di:
DVVQVVCVVVVHWDADPVVRDIPVPDDPVVVVVVVVVVVVVVVVVVVVVVVVVQVVCVVVVNDQDPAAAFQWHDDPSHTHGPVVRVVLVVVQVVCVVVVNDPVNSVVVCVVVVPAHPVRDD

Radius of gyration: 26.81 Å; chains: 1; bounding box: 52×31×69 Å

InterPro domains:
  IPR006119 Resolvase, N-terminal catalytic domain [PF00239] (1-62)
  IPR011109 DNA-binding recombinase domain [PF07508] (83-120)
  IPR011109 DNA-binding recombinase domain [PS51737] (69-121)
  IPR036162 Resolvase-like, N-terminal catalytic domain superfamily [G3DSA:3.40.50.1390] (1-49)
  IPR036162 Resolvase-like, N-terminal catalytic domain superfamily [SSF53041] (2-63)
  IPR038109 DNA-binding recombinase domain superfamily [G3DSA:3.90.1750.20] (50-121)
  IPR050639 Site-specific recombinase resolvase [PTHR30461] (2-118)